Protein AF-A0A346R1D4-F1 (afdb_monomer_lite)

Secondary structure (DSSP, 8-state):
-PPPHHHHHHHHHHT-TT--HHHHHHHHHHHHHHHH-GGGHHHHHHHHHHT-S-HHHHHHHHHT--PPPPSS------------TTHHHHHHHHHHHHHHS---------

Structure (mmCIF, N/CA/C/O backbone):
data_AF-A0A346R1D4-F1
#
_entry.id   AF-A0A346R1D4-F1
#
loop_
_atom_site.group_PDB
_atom_site.id
_atom_site.type_symbol
_atom_site.label_atom_id
_atom_site.label_alt_id
_atom_site.label_comp_id
_atom_site.label_asym_id
_atom_site.label_entity_id
_atom_site.label_seq_id
_atom_site.pdbx_PDB_ins_code
_atom_site.Cartn_x
_atom_site.Cartn_y
_atom_site.Cartn_z
_atom_site.occupancy
_atom_site.B_iso_or_equiv
_atom_site.auth_seq_id
_atom_site.auth_comp_id
_atom_site.auth_asym_id
_atom_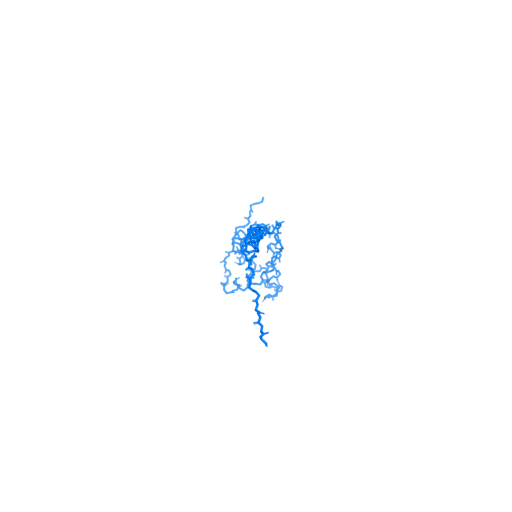site.auth_atom_id
_atom_site.pdbx_PDB_model_num
ATOM 1 N N . MET A 1 1 ? -6.771 21.227 -2.925 1.00 46.03 1 MET A N 1
ATOM 2 C CA . MET A 1 1 ? -5.963 20.430 -3.872 1.00 46.03 1 MET A CA 1
ATOM 3 C C . MET A 1 1 ? -6.856 19.339 -4.424 1.00 46.03 1 MET A C 1
ATOM 5 O O . MET A 1 1 ? -7.426 18.598 -3.637 1.00 46.03 1 MET A O 1
ATOM 9 N N . THR A 1 2 ? -7.065 19.302 -5.737 1.00 49.75 2 THR A N 1
ATOM 10 C CA . THR A 1 2 ? -7.831 18.233 -6.392 1.00 49.75 2 THR A CA 1
ATOM 11 C C . THR A 1 2 ? -6.973 16.964 -6.376 1.00 49.75 2 THR A C 1
ATOM 13 O O . THR A 1 2 ? -5.813 17.058 -6.783 1.00 49.75 2 THR A O 1
ATOM 16 N N . PRO A 1 3 ? -7.472 15.814 -5.889 1.00 58.19 3 PRO A N 1
ATOM 17 C CA . PRO A 1 3 ? -6.680 14.588 -5.841 1.00 58.19 3 PRO A CA 1
ATOM 18 C C . PRO A 1 3 ? -6.295 14.169 -7.259 1.00 58.19 3 PRO A C 1
ATOM 20 O O . PRO A 1 3 ? -7.118 14.254 -8.179 1.00 58.19 3 PRO A O 1
ATOM 23 N N . ALA A 1 4 ? -5.053 13.723 -7.457 1.00 70.25 4 ALA A N 1
ATOM 24 C CA . ALA A 1 4 ? -4.671 13.213 -8.768 1.00 70.25 4 ALA A CA 1
ATOM 25 C C . ALA A 1 4 ? -5.503 11.946 -9.061 1.00 70.25 4 ALA A C 1
ATOM 27 O O . ALA A 1 4 ? -5.629 11.083 -8.185 1.00 70.25 4 ALA A O 1
ATOM 28 N N . PRO A 1 5 ? -6.058 11.788 -10.276 1.00 78.56 5 PRO A N 1
ATOM 29 C CA . PRO A 1 5 ? -7.001 10.708 -10.583 1.00 78.56 5 PRO A CA 1
ATOM 30 C C . PRO A 1 5 ? -6.416 9.305 -10.338 1.00 78.56 5 PRO A C 1
ATOM 32 O O . PRO A 1 5 ? -7.148 8.390 -9.965 1.00 78.56 5 PRO A O 1
ATOM 35 N N . GLY A 1 6 ? -5.095 9.147 -10.472 1.00 85.56 6 GLY A N 1
ATOM 36 C CA . GLY A 1 6 ? -4.389 7.894 -10.194 1.00 85.56 6 GLY A CA 1
ATOM 37 C C . GLY A 1 6 ? -4.360 7.496 -8.717 1.00 85.56 6 GLY A C 1
ATOM 38 O O . GLY A 1 6 ? -4.598 6.335 -8.389 1.00 85.56 6 GLY A O 1
ATOM 39 N N . PHE A 1 7 ? -4.128 8.449 -7.807 1.00 89.62 7 PHE A N 1
ATOM 40 C CA . PHE A 1 7 ? -4.108 8.164 -6.366 1.00 89.62 7 PHE A CA 1
ATOM 41 C C . PHE A 1 7 ? -5.499 7.824 -5.839 1.00 89.62 7 PHE A C 1
ATOM 43 O O . PHE A 1 7 ? -5.646 6.954 -4.984 1.00 89.62 7 PHE A O 1
ATOM 50 N N . GLU A 1 8 ? -6.534 8.444 -6.400 1.00 89.94 8 GLU A N 1
ATOM 51 C CA . GLU A 1 8 ? -7.915 8.117 -6.063 1.00 89.94 8 GLU A CA 1
ATOM 52 C C . GLU A 1 8 ? -8.295 6.686 -6.482 1.00 89.94 8 GLU A C 1
ATOM 54 O O . GLU A 1 8 ? -8.908 5.947 -5.708 1.00 89.94 8 GLU A O 1
ATOM 59 N N . ALA A 1 9 ? -7.878 6.249 -7.673 1.00 88.12 9 ALA A N 1
ATOM 60 C CA . ALA A 1 9 ? -8.054 4.862 -8.103 1.00 88.12 9 ALA A CA 1
ATOM 61 C C . ALA A 1 9 ? -7.286 3.879 -7.199 1.00 88.12 9 ALA A C 1
ATOM 63 O O . ALA A 1 9 ? -7.810 2.822 -6.827 1.00 88.12 9 ALA A O 1
ATOM 64 N N . LEU A 1 10 ? -6.070 4.249 -6.787 1.00 88.94 10 LEU A N 1
ATOM 65 C CA . LEU A 1 10 ? -5.255 3.444 -5.882 1.00 88.94 10 LEU A CA 1
ATOM 66 C C . LEU A 1 10 ? -5.916 3.305 -4.503 1.00 88.94 10 LEU A C 1
ATOM 68 O O . LEU A 1 10 ? -6.084 2.179 -4.036 1.00 88.94 10 LEU A O 1
ATOM 72 N N . ARG A 1 11 ? -6.395 4.406 -3.900 1.00 91.62 11 ARG A N 1
ATOM 73 C CA . ARG A 1 11 ? -7.151 4.406 -2.629 1.00 91.62 11 ARG A CA 1
ATOM 74 C C . ARG A 1 11 ? -8.329 3.442 -2.648 1.00 91.62 11 ARG A C 1
ATOM 76 O O . ARG A 1 11 ? -8.535 2.692 -1.692 1.00 91.62 11 ARG A O 1
ATOM 83 N N . ARG A 1 12 ? -9.100 3.448 -3.740 1.00 89.56 12 ARG A N 1
ATOM 84 C CA . ARG A 1 12 ? -10.247 2.544 -3.923 1.00 89.56 12 ARG A CA 1
ATOM 85 C C . ARG A 1 12 ? -9.812 1.088 -3.996 1.00 89.56 12 ARG A C 1
ATOM 87 O O . ARG A 1 12 ? -10.464 0.232 -3.405 1.00 89.56 12 ARG A O 1
ATOM 94 N N . THR A 1 13 ? -8.696 0.825 -4.668 1.00 89.50 13 THR A N 1
ATOM 95 C CA . THR A 1 13 ? -8.129 -0.522 -4.810 1.00 89.50 13 THR A CA 1
ATOM 96 C C . THR A 1 13 ? -7.670 -1.077 -3.462 1.00 89.50 13 THR A C 1
ATOM 98 O O . THR A 1 13 ? -8.042 -2.192 -3.104 1.00 89.50 13 THR A O 1
ATOM 101 N N . VAL A 1 14 ? -6.942 -0.284 -2.669 1.00 89.81 14 VAL A N 1
ATOM 102 C CA . VAL A 1 14 ? -6.463 -0.704 -1.337 1.00 89.81 14 VAL A CA 1
ATOM 103 C C . VAL A 1 14 ? -7.512 -0.562 -0.227 1.00 89.81 14 VAL A C 1
ATOM 105 O O . VAL A 1 14 ? -7.253 -0.936 0.913 1.00 89.81 14 VAL A O 1
ATOM 108 N N . ARG A 1 15 ? -8.705 -0.035 -0.542 1.00 89.31 15 ARG A N 1
ATOM 109 C CA . ARG A 1 15 ? -9.803 0.238 0.406 1.00 89.31 15 ARG A CA 1
ATOM 110 C C . ARG A 1 15 ? -9.380 1.101 1.605 1.00 89.31 15 ARG A C 1
ATOM 112 O O . ARG A 1 15 ? -9.857 0.899 2.720 1.00 89.31 15 ARG A O 1
ATOM 119 N N . ARG A 1 16 ? -8.499 2.076 1.369 1.00 88.19 16 ARG A N 1
ATOM 120 C CA . ARG A 1 16 ? -7.970 3.001 2.387 1.00 88.19 16 ARG A CA 1
ATOM 121 C C . ARG A 1 16 ? -8.196 4.458 1.968 1.00 88.19 16 ARG A C 1
ATOM 123 O O . ARG A 1 16 ? -7.272 5.104 1.476 1.00 88.19 16 ARG A O 1
ATOM 130 N N . PRO A 1 17 ? -9.434 4.978 2.102 1.00 88.19 17 PRO A N 1
ATOM 131 C CA . PRO A 1 17 ? -9.751 6.363 1.747 1.00 88.19 17 PRO A CA 1
ATOM 132 C C . PRO A 1 17 ? -9.120 7.389 2.701 1.00 88.19 17 PRO A C 1
ATOM 134 O O . PRO A 1 17 ? -9.071 8.568 2.376 1.00 88.19 17 PRO A O 1
ATOM 137 N N . ASP A 1 18 ? -8.651 6.941 3.866 1.00 88.94 18 ASP A N 1
ATOM 138 C CA . ASP A 1 18 ? -7.994 7.750 4.892 1.00 88.94 18 ASP A CA 1
ATOM 139 C C . ASP A 1 18 ? -6.557 8.156 4.535 1.00 88.94 18 ASP A C 1
ATOM 141 O O . ASP A 1 18 ? -6.009 9.050 5.174 1.00 88.94 18 ASP A O 1
ATOM 145 N N . LEU A 1 19 ? -5.940 7.515 3.536 1.00 89.44 19 LEU A N 1
ATOM 146 C CA . LEU A 1 19 ? -4.568 7.817 3.131 1.00 89.44 19 LEU A CA 1
ATOM 147 C C . LEU A 1 19 ? -4.503 9.057 2.239 1.00 89.44 19 LEU A C 1
ATOM 149 O O . LEU A 1 19 ? -5.255 9.190 1.268 1.00 89.44 19 LEU A O 1
ATOM 153 N N . ASP A 1 20 ? -3.554 9.938 2.533 1.00 90.69 20 ASP A N 1
ATOM 154 C CA . ASP A 1 20 ? -3.22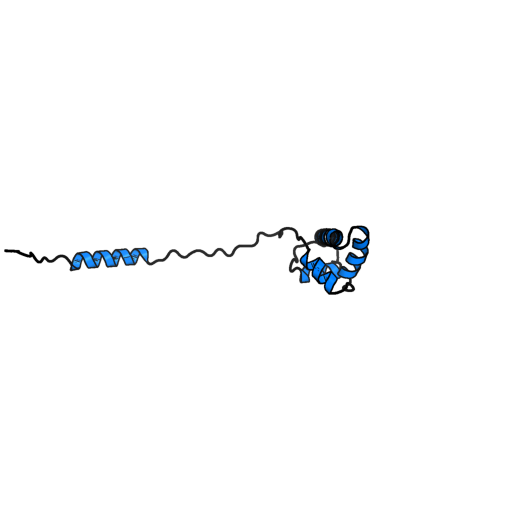6 11.064 1.673 1.00 90.69 20 ASP A CA 1
ATOM 155 C C . ASP A 1 20 ? -2.329 10.637 0.496 1.00 90.69 20 ASP A C 1
ATOM 157 O O . ASP A 1 20 ? -1.751 9.546 0.457 1.00 90.69 20 ASP A O 1
ATOM 161 N N . ASP A 1 21 ? -2.245 11.507 -0.511 1.00 90.94 21 ASP A N 1
ATOM 162 C CA . ASP A 1 21 ? -1.479 11.230 -1.731 1.00 90.94 21 ASP A CA 1
ATOM 163 C C . ASP A 1 21 ? 0.027 11.085 -1.419 1.00 90.94 21 ASP A C 1
ATOM 165 O O . ASP A 1 21 ? 0.721 10.308 -2.073 1.00 90.94 21 ASP A O 1
ATOM 169 N N . ALA A 1 22 ? 0.524 11.785 -0.391 1.00 90.44 22 ALA A N 1
ATOM 170 C CA . ALA A 1 22 ? 1.921 11.737 0.029 1.00 90.44 22 ALA A CA 1
ATOM 171 C C . ALA A 1 22 ? 2.292 10.392 0.672 1.00 90.44 22 ALA A C 1
ATOM 173 O O . ALA A 1 22 ? 3.283 9.783 0.265 1.00 90.44 22 ALA A O 1
ATOM 174 N N . ALA A 1 23 ? 1.495 9.882 1.619 1.00 90.44 23 ALA A N 1
ATOM 175 C CA . ALA A 1 23 ? 1.751 8.570 2.210 1.00 90.44 23 ALA A CA 1
ATOM 176 C C . ALA A 1 23 ? 1.648 7.457 1.162 1.00 90.44 23 ALA A C 1
ATOM 178 O O . ALA A 1 23 ? 2.477 6.550 1.148 1.00 90.44 23 ALA A O 1
ATOM 179 N N . LEU A 1 24 ? 0.677 7.539 0.245 1.00 91.19 24 LEU A N 1
ATOM 180 C CA . LEU A 1 24 ? 0.558 6.571 -0.847 1.00 91.19 24 LEU A CA 1
ATOM 181 C C . LEU A 1 24 ? 1.757 6.600 -1.792 1.00 91.19 24 LEU A C 1
ATOM 183 O O . LEU A 1 24 ? 2.211 5.534 -2.205 1.00 91.19 24 LEU A O 1
ATOM 187 N N . ALA A 1 25 ? 2.274 7.785 -2.127 1.00 91.06 25 ALA A N 1
ATOM 188 C CA . ALA A 1 25 ? 3.474 7.913 -2.944 1.00 91.06 25 ALA A CA 1
ATOM 189 C C . ALA A 1 25 ? 4.679 7.241 -2.271 1.00 91.06 25 ALA A C 1
ATOM 191 O O . ALA A 1 25 ? 5.334 6.425 -2.912 1.00 91.06 25 ALA A O 1
ATOM 192 N N . LEU A 1 26 ? 4.899 7.490 -0.976 1.00 91.31 26 LEU A N 1
ATOM 193 C CA . LEU A 1 26 ? 5.990 6.874 -0.211 1.00 91.31 26 LEU A CA 1
ATOM 194 C C . LEU A 1 26 ? 5.862 5.348 -0.130 1.00 91.31 26 LEU A C 1
ATOM 196 O O . LEU A 1 26 ? 6.835 4.631 -0.355 1.00 91.31 26 LEU A O 1
ATOM 200 N N . CYS A 1 27 ? 4.663 4.830 0.152 1.00 91.56 27 CYS A N 1
ATOM 201 C CA . CYS A 1 27 ? 4.417 3.386 0.178 1.00 91.56 27 CYS A CA 1
ATOM 202 C C . CYS A 1 27 ? 4.674 2.739 -1.189 1.00 91.56 27 CYS A C 1
ATOM 204 O O . CYS A 1 27 ? 5.236 1.647 -1.266 1.00 91.56 27 CYS A O 1
ATOM 206 N N . LEU A 1 28 ? 4.255 3.407 -2.266 1.00 91.25 28 LEU A N 1
ATOM 207 C CA . LEU A 1 28 ? 4.437 2.925 -3.630 1.00 91.25 28 LEU A CA 1
ATOM 208 C C . LEU A 1 28 ? 5.912 2.967 -4.049 1.00 91.25 28 LEU A C 1
ATOM 210 O O . LEU A 1 28 ? 6.392 2.014 -4.653 1.00 91.25 28 LEU A O 1
ATOM 214 N N . GLU A 1 29 ? 6.634 4.029 -3.699 1.00 91.50 29 GLU A N 1
ATOM 215 C CA . GLU A 1 29 ? 8.078 4.155 -3.919 1.00 91.50 29 GLU A CA 1
ATOM 216 C C . GLU A 1 29 ? 8.854 3.065 -3.185 1.00 91.50 29 GLU A C 1
ATOM 218 O O . GLU A 1 29 ? 9.681 2.403 -3.805 1.00 91.50 29 GLU A O 1
ATOM 223 N N . ALA A 1 30 ? 8.540 2.811 -1.912 1.00 90.62 30 ALA A N 1
ATOM 224 C CA . ALA A 1 30 ? 9.168 1.741 -1.142 1.00 90.62 30 ALA A CA 1
ATOM 225 C C . ALA A 1 30 ? 8.919 0.361 -1.778 1.00 90.62 30 ALA A C 1
ATOM 227 O O . ALA A 1 30 ? 9.860 -0.386 -2.035 1.00 90.62 30 ALA A O 1
ATOM 228 N N . ALA A 1 31 ? 7.666 0.054 -2.130 1.00 91.62 31 ALA A N 1
ATOM 229 C CA . ALA A 1 31 ? 7.318 -1.210 -2.780 1.00 91.62 31 ALA A CA 1
ATOM 230 C C . ALA A 1 31 ? 8.019 -1.390 -4.140 1.00 91.62 31 ALA A C 1
ATOM 232 O O . ALA A 1 31 ? 8.448 -2.491 -4.486 1.00 91.62 31 ALA A O 1
ATOM 233 N N . LEU A 1 32 ? 8.141 -0.318 -4.925 1.00 91.25 32 LEU A N 1
ATOM 234 C CA . LEU A 1 32 ? 8.820 -0.348 -6.221 1.00 91.25 32 LEU A CA 1
ATOM 235 C C . LEU A 1 32 ? 10.335 -0.455 -6.082 1.00 91.25 32 LEU A C 1
ATOM 237 O O . LEU A 1 32 ? 10.962 -1.169 -6.863 1.00 91.25 32 LEU A O 1
ATOM 241 N N . HIS A 1 33 ? 10.912 0.219 -5.093 1.00 89.50 33 HIS A N 1
ATOM 242 C CA . HIS A 1 33 ? 12.325 0.107 -4.771 1.00 89.50 33 HIS A CA 1
ATOM 243 C C . HIS A 1 33 ? 12.688 -1.345 -4.428 1.00 89.50 33 HIS A C 1
ATOM 245 O O . HIS A 1 33 ? 13.655 -1.876 -4.971 1.00 89.50 33 HIS A O 1
ATOM 251 N N . ASP A 1 34 ? 11.868 -2.015 -3.619 1.00 87.62 34 ASP A N 1
ATOM 252 C CA . ASP A 1 34 ? 12.104 -3.403 -3.210 1.00 87.62 34 ASP A CA 1
ATOM 253 C C . ASP A 1 34 ? 11.927 -4.407 -4.361 1.00 87.62 34 ASP A C 1
ATOM 255 O O . ASP A 1 34 ? 12.649 -5.402 -4.442 1.00 87.62 34 ASP A O 1
ATOM 259 N N . LEU A 1 35 ? 10.984 -4.160 -5.276 1.00 88.31 35 LEU A N 1
ATOM 260 C CA . LEU A 1 35 ? 10.685 -5.075 -6.385 1.00 88.31 35 LEU A CA 1
ATOM 261 C C . LEU A 1 35 ? 11.539 -4.853 -7.638 1.00 88.31 35 LEU A C 1
ATOM 263 O O . LEU A 1 35 ? 11.755 -5.796 -8.402 1.00 88.31 35 LEU A O 1
ATOM 267 N N . CYS A 1 36 ? 11.934 -3.614 -7.920 1.00 85.56 36 CYS A N 1
ATOM 268 C CA . CYS A 1 36 ? 12.515 -3.212 -9.206 1.00 85.56 36 CYS A CA 1
ATOM 269 C C . CYS A 1 36 ? 13.831 -2.430 -9.075 1.00 85.56 36 CYS A C 1
ATOM 271 O O . CYS A 1 36 ? 14.483 -2.194 -10.092 1.00 85.56 36 CYS A O 1
ATOM 273 N N . GLY A 1 37 ? 14.236 -2.049 -7.860 1.00 84.56 37 GLY A N 1
ATOM 274 C CA . GLY A 1 37 ? 15.392 -1.188 -7.611 1.00 84.56 37 GLY A CA 1
ATOM 275 C C . GLY A 1 37 ? 15.093 0.306 -7.795 1.00 84.56 37 GLY A C 1
ATOM 276 O O . GLY A 1 37 ? 14.094 0.699 -8.403 1.00 84.56 37 GLY A O 1
ATOM 277 N N . ALA A 1 38 ? 15.975 1.156 -7.260 1.00 79.19 38 ALA A N 1
ATOM 278 C CA . ALA A 1 38 ? 15.796 2.610 -7.223 1.00 79.19 38 ALA A CA 1
ATOM 279 C C . ALA A 1 38 ? 15.615 3.245 -8.615 1.00 79.19 38 ALA A C 1
ATOM 281 O O . ALA A 1 38 ? 14.732 4.084 -8.797 1.00 79.19 38 ALA A O 1
ATOM 282 N N . ASP A 1 39 ? 16.385 2.800 -9.609 1.00 75.56 39 ASP A N 1
ATOM 283 C CA . ASP A 1 39 ? 16.477 3.464 -10.917 1.00 75.56 39 ASP A CA 1
ATOM 284 C C . ASP A 1 39 ? 15.232 3.275 -11.804 1.00 75.56 39 ASP A C 1
ATOM 286 O O . ASP A 1 39 ? 14.939 4.109 -12.660 1.00 75.56 39 ASP A O 1
ATOM 290 N N . ALA A 1 40 ? 14.463 2.201 -11.594 1.00 75.12 40 ALA A N 1
ATOM 291 C CA . ALA A 1 40 ? 13.256 1.897 -12.370 1.00 75.12 40 ALA A CA 1
ATOM 292 C C . ALA A 1 40 ? 11.959 2.412 -11.710 1.00 75.12 40 ALA A C 1
ATOM 294 O O . ALA A 1 40 ? 10.887 2.371 -12.322 1.00 75.12 40 ALA A O 1
ATOM 295 N N . SER A 1 41 ? 12.041 2.900 -10.469 1.00 80.12 41 SER A N 1
ATOM 296 C CA . SER A 1 41 ? 10.879 3.178 -9.617 1.00 80.12 41 SER A CA 1
ATOM 297 C C . SER A 1 41 ? 9.984 4.314 -10.140 1.00 80.12 41 SER A C 1
ATOM 299 O O . SER A 1 41 ? 8.770 4.142 -10.222 1.00 80.12 41 SER A O 1
ATOM 301 N N . GLU A 1 42 ? 10.546 5.443 -10.584 1.00 84.38 42 GLU A N 1
ATOM 302 C CA . GLU A 1 42 ? 9.763 6.626 -10.989 1.00 84.38 42 GLU A CA 1
ATOM 303 C C . GLU A 1 42 ? 8.911 6.411 -12.248 1.00 84.38 42 GLU A C 1
ATOM 305 O O . GLU A 1 42 ? 7.748 6.829 -12.310 1.00 84.38 42 GLU A O 1
ATOM 310 N N . GLY A 1 43 ? 9.469 5.740 -13.259 1.00 85.19 43 GLY A N 1
ATOM 311 C CA . GLY A 1 43 ? 8.751 5.441 -14.500 1.00 85.19 43 GLY A CA 1
ATOM 312 C C . GLY A 1 43 ? 7.571 4.507 -14.244 1.00 85.19 43 GLY A C 1
ATOM 313 O O . GLY A 1 43 ? 6.436 4.807 -14.619 1.00 85.19 43 GLY A O 1
ATOM 314 N N . ILE A 1 44 ? 7.825 3.429 -13.501 1.00 86.94 44 ILE A N 1
ATOM 315 C CA . ILE A 1 44 ? 6.810 2.430 -13.159 1.00 86.94 44 ILE A CA 1
ATOM 316 C C . ILE A 1 44 ? 5.733 3.038 -12.249 1.00 86.94 44 ILE A C 1
ATOM 318 O O . ILE A 1 44 ? 4.546 2.788 -12.456 1.00 86.94 44 ILE A O 1
ATOM 322 N N . LYS A 1 45 ? 6.111 3.894 -11.291 1.00 88.81 45 LYS A N 1
ATOM 323 C CA . LYS A 1 45 ? 5.172 4.636 -10.433 1.00 88.81 45 LYS A CA 1
ATOM 324 C C . LYS A 1 45 ? 4.177 5.433 -11.272 1.00 88.81 45 LYS A C 1
ATOM 326 O O . LYS A 1 45 ? 2.966 5.346 -11.063 1.00 88.81 45 LYS A O 1
ATOM 331 N N . ARG A 1 46 ? 4.674 6.179 -12.263 1.00 88.56 46 ARG A N 1
ATOM 332 C CA . ARG A 1 46 ? 3.840 6.957 -13.187 1.00 88.56 46 ARG A CA 1
ATOM 333 C C . ARG A 1 46 ? 2.923 6.060 -14.021 1.00 88.56 46 ARG A C 1
ATOM 335 O O . ARG A 1 46 ? 1.760 6.419 -14.201 1.00 88.56 46 ARG A O 1
ATOM 342 N N . ASP A 1 47 ? 3.409 4.916 -14.491 1.00 88.88 47 ASP A N 1
ATOM 343 C CA . ASP A 1 47 ? 2.607 3.969 -15.272 1.00 88.88 47 ASP A CA 1
ATOM 344 C C . ASP A 1 47 ? 1.495 3.319 -14.442 1.00 88.88 47 ASP A C 1
ATOM 346 O O . ASP A 1 47 ? 0.367 3.176 -14.915 1.00 88.88 47 ASP A O 1
ATOM 350 N N . ILE A 1 48 ? 1.766 2.990 -13.177 1.00 87.19 48 ILE A N 1
ATOM 351 C CA . ILE A 1 48 ? 0.755 2.470 -12.248 1.00 87.19 48 ILE A CA 1
ATOM 352 C C . ILE A 1 48 ? -0.324 3.526 -12.000 1.00 87.19 48 ILE A C 1
ATOM 354 O O . ILE A 1 48 ? -1.511 3.232 -12.127 1.00 87.19 48 ILE A O 1
ATOM 358 N N . LEU A 1 49 ? 0.069 4.770 -11.713 1.00 88.56 49 LEU A N 1
ATOM 359 C CA . LEU A 1 49 ? -0.876 5.864 -11.466 1.00 88.56 49 LEU A CA 1
ATOM 360 C C . LEU A 1 49 ? -1.698 6.239 -12.709 1.00 88.56 49 LEU A C 1
ATOM 362 O O . LEU A 1 49 ? -2.802 6.764 -12.579 1.00 88.56 49 LEU A O 1
ATOM 366 N N . ARG A 1 50 ? -1.183 5.976 -13.913 1.00 88.81 50 ARG A N 1
ATOM 367 C CA . ARG A 1 50 ? -1.910 6.157 -15.180 1.00 88.81 50 ARG A CA 1
ATOM 368 C C . ARG A 1 50 ? -2.745 4.942 -15.587 1.00 88.81 50 ARG A C 1
ATOM 370 O O . ARG A 1 50 ? -3.518 5.051 -16.533 1.00 88.81 50 ARG A O 1
ATOM 377 N N . GLY A 1 51 ? -2.595 3.806 -14.905 1.00 84.44 51 GLY A N 1
ATOM 378 C CA . GLY A 1 51 ? -3.238 2.544 -15.279 1.00 84.44 51 GLY A CA 1
ATOM 379 C C . GLY A 1 51 ? -2.652 1.887 -16.536 1.00 84.44 51 GLY A C 1
ATOM 380 O O . GLY A 1 51 ? -3.304 1.033 -17.127 1.00 84.44 51 GLY A O 1
ATOM 381 N N . SER A 1 52 ? -1.446 2.279 -16.961 1.00 88.00 52 SER A N 1
ATOM 382 C CA . SER A 1 52 ? -0.740 1.727 -18.129 1.00 88.00 52 SER A CA 1
ATOM 383 C C . SER A 1 52 ? 0.273 0.633 -17.775 1.00 88.00 52 SER A C 1
ATOM 385 O O . SER A 1 52 ? 0.851 0.017 -18.670 1.00 88.00 52 SER A O 1
ATOM 387 N N . ALA A 1 53 ? 0.507 0.381 -16.485 1.00 86.62 53 ALA A N 1
ATOM 388 C CA . ALA A 1 53 ? 1.396 -0.682 -16.031 1.00 86.62 53 ALA A CA 1
ATOM 389 C C . ALA A 1 53 ? 0.857 -2.084 -16.381 1.00 86.62 53 ALA A C 1
ATOM 391 O O . ALA A 1 53 ? -0.349 -2.321 -16.460 1.00 86.62 53 ALA A O 1
ATOM 392 N N . ARG A 1 54 ? 1.773 -3.045 -16.567 1.00 89.00 54 ARG A N 1
ATOM 393 C CA . ARG A 1 54 ? 1.414 -4.450 -16.820 1.00 89.00 54 ARG A CA 1
ATOM 394 C C . ARG A 1 54 ? 0.659 -5.014 -15.614 1.00 89.00 54 ARG A C 1
ATOM 396 O O . ARG A 1 54 ? 1.135 -4.877 -14.489 1.00 89.00 54 ARG A O 1
ATOM 403 N N . ALA A 1 55 ? -0.449 -5.714 -15.861 1.00 87.25 55 ALA A N 1
ATOM 404 C CA . ALA A 1 55 ? -1.324 -6.243 -14.812 1.00 87.25 55 ALA A CA 1
ATOM 405 C C . ALA A 1 55 ? -0.580 -7.098 -13.768 1.00 87.25 55 ALA A C 1
ATOM 407 O O . ALA A 1 55 ? -0.780 -6.912 -12.569 1.00 87.25 55 ALA A O 1
ATOM 408 N N . ASP A 1 56 ? 0.336 -7.968 -14.206 1.00 90.31 56 ASP A N 1
ATOM 409 C CA . ASP A 1 56 ? 1.133 -8.812 -13.305 1.00 90.31 56 ASP A CA 1
ATOM 410 C C . ASP A 1 56 ? 2.027 -7.987 -12.375 1.00 90.31 56 ASP A C 1
ATOM 412 O O . ASP A 1 56 ? 2.157 -8.291 -11.189 1.00 90.31 56 ASP A O 1
ATOM 416 N N . LEU A 1 57 ? 2.636 -6.924 -12.908 1.00 88.12 57 LEU A N 1
ATOM 417 C CA . LEU A 1 57 ? 3.486 -6.026 -12.135 1.00 88.12 57 LEU A CA 1
ATOM 418 C C . LEU A 1 57 ? 2.638 -5.243 -11.136 1.00 88.12 57 LEU A C 1
ATOM 420 O O . LEU A 1 57 ? 2.973 -5.210 -9.957 1.00 88.12 57 LEU A O 1
ATOM 424 N N . SER A 1 58 ? 1.511 -4.679 -11.575 1.00 88.12 58 SER A N 1
ATOM 425 C CA . SER A 1 58 ? 0.577 -3.982 -10.689 1.00 88.12 58 SER A CA 1
ATOM 426 C C . SER A 1 58 ? 0.094 -4.886 -9.557 1.00 88.12 58 SER A C 1
ATOM 428 O O . SER A 1 58 ? 0.092 -4.461 -8.407 1.00 88.12 58 SER A O 1
ATOM 430 N N . SER A 1 59 ? -0.245 -6.145 -9.844 1.00 90.12 59 SER A N 1
ATOM 431 C CA . SER A 1 59 ? -0.659 -7.104 -8.815 1.00 90.12 59 SER A CA 1
ATOM 432 C C . SER A 1 59 ? 0.453 -7.394 -7.808 1.00 90.12 59 SER A C 1
ATOM 434 O O . SER A 1 59 ? 0.170 -7.499 -6.616 1.00 90.12 59 SER A O 1
ATOM 436 N N . ARG A 1 60 ? 1.706 -7.529 -8.259 1.00 90.69 60 ARG A N 1
ATOM 437 C CA . ARG A 1 60 ? 2.855 -7.759 -7.370 1.00 90.69 60 ARG A CA 1
ATOM 438 C C . ARG A 1 60 ? 3.132 -6.553 -6.484 1.00 90.69 60 ARG A C 1
ATOM 440 O O . ARG A 1 60 ? 3.293 -6.727 -5.284 1.00 90.69 60 ARG A O 1
ATOM 447 N N . VAL A 1 61 ? 3.121 -5.355 -7.066 1.00 90.44 61 VAL A N 1
ATOM 448 C CA . VAL A 1 61 ? 3.320 -4.101 -6.328 1.00 90.44 61 VAL A CA 1
ATOM 449 C C . VAL A 1 61 ? 2.219 -3.913 -5.290 1.00 90.44 61 VAL A C 1
ATOM 451 O O . VAL A 1 61 ? 2.513 -3.626 -4.138 1.00 90.44 61 VAL A O 1
ATOM 454 N N . LEU A 1 62 ? 0.954 -4.141 -5.657 1.00 90.00 62 LEU A N 1
ATOM 455 C CA . LEU A 1 62 ? -0.161 -4.054 -4.712 1.00 90.00 62 LEU A CA 1
ATOM 456 C C . LEU A 1 62 ? -0.041 -5.073 -3.571 1.00 90.00 62 LEU A C 1
ATOM 458 O O . LEU A 1 62 ? -0.375 -4.749 -2.435 1.00 90.00 62 LEU A O 1
ATOM 462 N N . ALA A 1 63 ? 0.444 -6.284 -3.858 1.00 89.88 63 ALA A N 1
ATOM 463 C CA . ALA A 1 63 ? 0.660 -7.316 -2.846 1.00 89.88 63 ALA A CA 1
ATOM 464 C C . ALA A 1 63 ? 1.833 -7.004 -1.900 1.00 89.88 63 ALA A C 1
ATOM 466 O O . ALA A 1 63 ? 1.835 -7.488 -0.770 1.00 89.88 63 ALA A O 1
ATOM 467 N N . SER A 1 64 ? 2.809 -6.205 -2.336 1.00 89.44 64 SER A N 1
ATOM 468 C CA . SER A 1 64 ? 3.967 -5.799 -1.532 1.00 89.44 64 SER A CA 1
ATOM 469 C C . SER A 1 64 ? 3.795 -4.443 -0.839 1.00 89.44 64 SER A C 1
ATOM 471 O O . SER A 1 64 ? 4.735 -3.958 -0.215 1.00 89.44 64 SER A O 1
ATOM 473 N N . LEU A 1 65 ? 2.628 -3.798 -0.948 1.00 91.06 65 LEU A N 1
ATOM 474 C CA . LEU A 1 65 ? 2.386 -2.505 -0.309 1.00 91.06 65 LEU A CA 1
ATOM 475 C C . LEU A 1 65 ? 2.304 -2.641 1.216 1.00 91.06 65 LEU A C 1
ATOM 477 O O . LEU A 1 65 ? 1.369 -3.225 1.764 1.00 91.06 65 LEU A O 1
ATOM 481 N N . CYS A 1 66 ? 3.232 -1.983 1.904 1.00 89.31 66 CYS A N 1
ATOM 482 C CA . CYS A 1 66 ? 3.178 -1.773 3.346 1.00 89.31 66 CYS A CA 1
ATOM 483 C C . CYS A 1 66 ? 2.484 -0.438 3.642 1.00 89.31 66 CYS A C 1
ATOM 485 O O . CYS A 1 66 ? 3.086 0.627 3.511 1.00 89.31 66 CYS A O 1
ATOM 487 N N . LEU A 1 67 ? 1.204 -0.491 4.020 1.00 89.88 67 LEU A N 1
ATOM 488 C CA . LEU A 1 67 ? 0.405 0.700 4.328 1.00 89.88 67 LEU A CA 1
ATOM 489 C C . LEU A 1 67 ? 0.529 1.089 5.809 1.00 89.88 67 LEU A C 1
ATOM 491 O O . LEU A 1 67 ? 0.586 0.202 6.667 1.00 89.88 67 LEU A O 1
ATOM 495 N N . PRO A 1 68 ? 0.502 2.392 6.142 1.00 87.88 68 PRO A N 1
ATOM 496 C CA . PRO A 1 68 ? 0.540 2.831 7.528 1.00 87.88 68 PRO A CA 1
ATOM 497 C C . PRO A 1 68 ? -0.749 2.431 8.271 1.00 87.88 68 PRO A C 1
ATOM 499 O O . PRO A 1 68 ? -1.789 2.166 7.641 1.00 87.88 68 PRO A O 1
ATOM 502 N N . PRO A 1 69 ? -0.711 2.393 9.617 1.00 86.06 69 PRO A N 1
ATOM 503 C CA . PRO A 1 69 ? -1.891 2.094 10.420 1.00 86.06 69 PRO A CA 1
ATOM 504 C C . PRO A 1 69 ? -3.037 3.078 10.118 1.00 86.06 69 PRO A C 1
ATOM 506 O O . PRO A 1 69 ? -2.785 4.218 9.721 1.00 86.06 69 PRO A O 1
ATOM 509 N N . PRO A 1 70 ? -4.302 2.649 10.261 1.00 84.19 70 PRO A N 1
ATOM 510 C CA . PRO A 1 70 ? -5.450 3.524 10.048 1.00 84.19 70 PRO A CA 1
ATOM 511 C C . PRO A 1 70 ? -5.461 4.679 11.053 1.00 84.19 70 PRO A C 1
ATOM 513 O O . PRO A 1 70 ? -5.147 4.490 12.228 1.00 84.19 70 PRO A O 1
ATOM 516 N N . ALA A 1 71 ? -5.857 5.868 10.591 1.00 79.31 71 ALA A N 1
ATOM 517 C CA . ALA A 1 71 ? -5.923 7.065 11.434 1.00 79.31 71 ALA A CA 1
ATOM 518 C C . ALA A 1 71 ? -6.971 6.946 12.556 1.00 79.31 71 ALA A C 1
ATOM 520 O O . ALA A 1 71 ? -6.810 7.510 13.636 1.00 79.31 71 ALA A O 1
ATOM 521 N N . SER A 1 72 ? -8.045 6.194 12.308 1.00 77.44 72 SER A N 1
ATOM 522 C CA . SER A 1 72 ? -9.054 5.863 13.310 1.00 77.44 72 SER A CA 1
ATOM 523 C C . SER A 1 72 ? -8.818 4.458 13.867 1.00 77.44 72 SER A C 1
ATOM 525 O O . SER A 1 72 ? -8.626 3.529 13.073 1.00 77.44 72 SER A O 1
ATOM 527 N N . PRO A 1 73 ? -8.909 4.251 15.194 1.00 74.69 73 PRO A N 1
ATOM 528 C CA . PRO A 1 73 ? -8.874 2.913 15.762 1.00 74.69 73 PRO A CA 1
ATOM 529 C C . PRO A 1 73 ? -9.997 2.078 15.148 1.00 74.69 73 PRO A C 1
ATOM 531 O O . PRO A 1 73 ? -11.151 2.509 15.094 1.00 74.69 73 PRO A O 1
ATOM 534 N N . LEU A 1 74 ? -9.654 0.881 14.669 1.00 72.12 74 LEU A N 1
ATOM 535 C CA . LEU A 1 74 ? -10.647 -0.078 14.207 1.00 72.12 74 LEU A CA 1
ATOM 536 C C . LEU A 1 74 ? -11.544 -0.400 15.401 1.00 72.12 74 LEU A C 1
ATOM 538 O O . LEU A 1 74 ? -11.093 -1.000 16.378 1.00 72.12 74 LEU A O 1
ATOM 542 N N . ALA A 1 75 ? -12.793 0.063 15.350 1.00 69.69 75 ALA A N 1
ATOM 543 C CA . ALA A 1 75 ? -13.764 -0.224 16.387 1.00 69.69 75 ALA A CA 1
ATOM 544 C C . ALA A 1 75 ? -13.994 -1.736 16.401 1.00 69.69 75 ALA A C 1
ATOM 546 O O . ALA A 1 75 ? -14.693 -2.283 15.549 1.00 69.69 75 ALA A O 1
ATOM 547 N N . MET A 1 76 ? -13.372 -2.423 17.357 1.00 70.19 76 MET A N 1
ATOM 548 C CA . MET A 1 76 ? -13.702 -3.810 17.629 1.00 70.19 76 MET A CA 1
ATOM 549 C C . MET A 1 76 ? -15.162 -3.847 18.083 1.00 70.19 76 MET A C 1
ATOM 551 O O . MET A 1 76 ? -15.502 -3.143 19.040 1.00 70.19 76 MET A O 1
ATOM 555 N N . PRO A 1 77 ? -16.040 -4.622 17.420 1.00 70.31 77 PRO A N 1
ATOM 556 C CA . PRO A 1 77 ? -17.413 -4.756 17.868 1.00 70.31 77 PRO A CA 1
ATOM 557 C C . PRO A 1 77 ? -17.388 -5.290 19.297 1.00 70.31 77 PRO A C 1
ATOM 559 O O . PRO A 1 77 ? -16.846 -6.362 19.577 1.00 70.31 77 PRO A O 1
ATOM 562 N N . VAL A 1 78 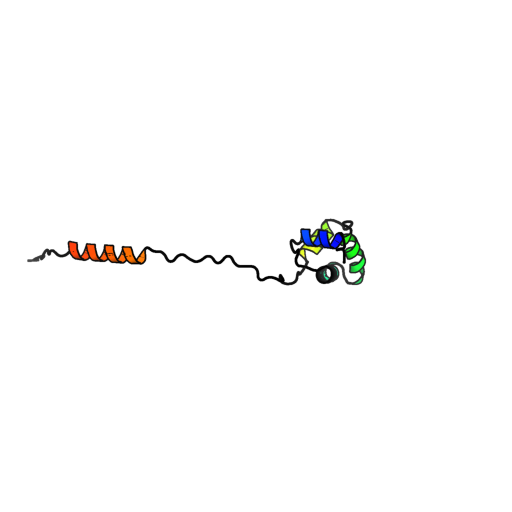? -17.931 -4.503 20.224 1.00 71.81 78 VAL A N 1
ATOM 563 C CA . VAL A 1 78 ? -17.987 -4.875 21.633 1.00 71.81 78 VAL A CA 1
ATOM 564 C C . VAL A 1 78 ? -19.075 -5.933 21.766 1.00 71.81 78 VAL A C 1
ATOM 566 O O . VAL A 1 78 ? -20.240 -5.625 21.998 1.00 71.81 78 VAL A O 1
ATOM 569 N N . HIS A 1 79 ? -18.713 -7.199 21.574 1.00 67.19 79 HIS A N 1
ATOM 570 C CA . HIS A 1 79 ? -19.583 -8.301 21.949 1.00 67.19 79 HIS A CA 1
ATOM 571 C C . HIS A 1 79 ? -19.620 -8.356 23.474 1.00 67.19 79 HIS A C 1
ATOM 573 O O . HIS A 1 79 ? -18.739 -8.918 24.126 1.00 67.19 79 HIS A O 1
ATOM 579 N N . THR A 1 80 ? -20.641 -7.739 24.061 1.00 71.56 80 THR A N 1
ATOM 580 C CA . THR A 1 80 ? -20.980 -7.980 25.455 1.00 71.56 80 THR A CA 1
ATOM 581 C C . THR A 1 80 ? -21.398 -9.441 25.562 1.00 71.56 80 THR A C 1
ATOM 583 O O . THR A 1 80 ? -22.459 -9.844 25.096 1.00 71.56 80 THR A O 1
ATOM 586 N N . LEU A 1 81 ? -20.528 -10.270 26.142 1.00 71.12 81 LEU A N 1
ATOM 587 C CA . LEU A 1 81 ? -20.901 -11.623 26.531 1.00 71.12 81 LEU A CA 1
ATOM 588 C C . LEU A 1 81 ? -22.039 -11.495 27.547 1.00 71.12 81 LEU A C 1
ATOM 590 O O . LEU A 1 81 ? -21.806 -11.161 28.713 1.00 71.12 81 LEU A O 1
ATOM 594 N N . GLU A 1 82 ? -23.279 -11.703 27.101 1.00 67.62 82 GLU A N 1
ATOM 595 C CA . GLU A 1 82 ? -24.422 -11.756 28.000 1.00 67.62 82 GLU A CA 1
ATOM 596 C C . GLU A 1 82 ? -24.139 -12.837 29.043 1.00 67.62 82 GLU A C 1
ATOM 598 O O . GLU A 1 82 ? -23.957 -14.016 28.729 1.00 67.62 82 GLU A O 1
ATOM 603 N N . ARG A 1 83 ? -24.052 -12.431 30.315 1.00 65.25 83 ARG A N 1
ATOM 604 C CA . ARG A 1 83 ? -23.895 -13.391 31.407 1.00 65.25 83 ARG A CA 1
ATOM 605 C C . ARG A 1 83 ? -25.068 -14.371 31.331 1.00 65.25 83 ARG A C 1
ATOM 607 O O . ARG A 1 83 ? -26.213 -13.914 31.338 1.00 65.25 83 ARG A O 1
ATOM 614 N N . PRO A 1 84 ? -24.826 -15.694 31.324 1.00 67.25 84 PRO A N 1
ATOM 615 C CA . PRO A 1 84 ? -25.905 -16.665 31.275 1.00 67.25 84 PRO A CA 1
ATOM 616 C C . PRO A 1 84 ? -26.816 -16.459 32.490 1.00 67.25 84 PRO A C 1
ATOM 618 O O . PRO A 1 84 ? -26.439 -16.739 33.632 1.00 67.25 84 PRO A O 1
ATOM 621 N N . ARG A 1 85 ? -28.038 -15.971 32.241 1.00 62.38 85 ARG A N 1
ATOM 622 C CA . ARG A 1 85 ? -29.075 -15.676 33.250 1.00 62.38 85 ARG A CA 1
ATOM 623 C C . ARG A 1 85 ? -29.557 -16.924 34.024 1.00 62.38 85 ARG A C 1
ATOM 625 O O . ARG A 1 85 ? -30.391 -16.820 34.915 1.00 62.38 85 ARG A O 1
ATOM 632 N N . GLY A 1 86 ? -29.004 -18.108 33.746 1.00 58.00 86 GLY A N 1
ATOM 633 C CA . GLY A 1 86 ? -29.431 -19.395 34.309 1.00 58.00 86 GLY A CA 1
ATOM 634 C C . GLY A 1 86 ? -28.893 -19.760 35.701 1.00 58.00 86 GLY A C 1
ATOM 635 O O . GLY A 1 86 ? -29.408 -20.694 36.315 1.00 58.00 86 GLY A O 1
ATOM 636 N N . ARG A 1 87 ? -27.893 -19.053 36.257 1.0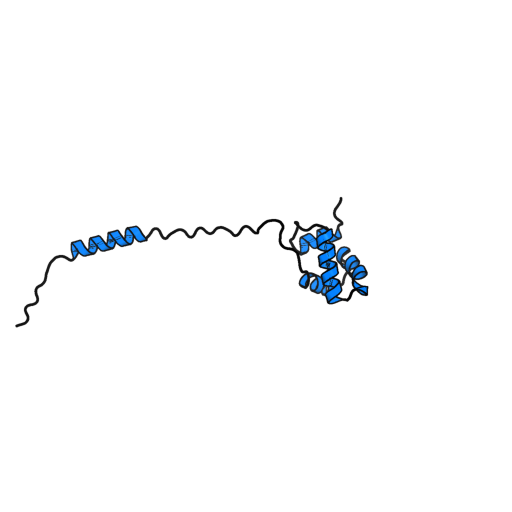0 56.72 87 ARG A N 1
ATOM 637 C CA . ARG A 1 87 ? -27.303 -19.439 37.564 1.00 56.72 87 ARG A CA 1
ATOM 638 C C . ARG A 1 87 ? -28.268 -19.305 38.749 1.00 56.72 87 ARG A C 1
ATOM 640 O O . ARG A 1 87 ? -28.122 -20.033 39.729 1.00 56.72 87 ARG A O 1
ATOM 647 N N . MET A 1 88 ? -29.254 -18.410 38.671 1.00 56.88 88 MET A N 1
ATOM 648 C CA . MET A 1 88 ? -30.203 -18.183 39.768 1.00 56.88 88 MET A CA 1
ATOM 649 C C . MET A 1 88 ? -31.323 -19.241 39.796 1.00 56.88 88 MET A C 1
ATOM 651 O O . MET A 1 88 ? -31.676 -19.735 40.865 1.00 56.88 88 MET A O 1
ATOM 655 N N . LEU A 1 89 ? -31.794 -19.693 38.627 1.00 56.38 89 LEU A N 1
ATOM 656 C CA . LEU A 1 89 ? -32.807 -20.755 38.508 1.00 56.38 89 LEU A CA 1
ATOM 657 C C . LEU A 1 89 ? -32.248 -22.154 38.834 1.00 56.38 89 LEU A C 1
ATOM 659 O O . LEU A 1 89 ? -32.947 -22.992 39.413 1.00 56.38 89 LEU A O 1
ATOM 663 N N . ALA A 1 90 ? -30.963 -22.398 38.554 1.00 55.31 90 ALA A N 1
ATOM 664 C CA . ALA A 1 90 ? -30.283 -23.633 38.955 1.00 55.31 90 ALA A CA 1
ATOM 665 C C . ALA A 1 90 ? -30.200 -23.790 40.490 1.00 55.31 90 ALA A C 1
ATOM 667 O O . ALA A 1 90 ? -30.282 -24.901 41.012 1.00 55.31 90 ALA A O 1
ATOM 668 N N . ARG A 1 91 ? -30.090 -22.679 41.235 1.00 57.31 91 ARG A N 1
ATOM 669 C CA . ARG A 1 91 ? -30.071 -22.698 42.709 1.00 57.31 91 ARG A CA 1
ATOM 670 C C . ARG A 1 91 ? -31.448 -22.976 43.315 1.00 57.31 91 ARG A C 1
ATOM 672 O O . ARG A 1 91 ? -31.533 -23.704 44.301 1.00 57.31 91 AR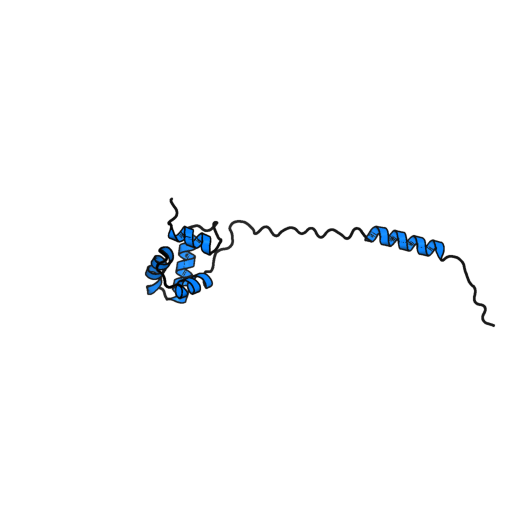G A O 1
ATOM 679 N N . LEU A 1 92 ? -32.517 -22.465 42.706 1.00 57.16 92 LEU A N 1
ATOM 680 C CA . LEU A 1 92 ? -33.888 -22.695 43.179 1.00 57.16 92 LEU A CA 1
ATOM 681 C C . LEU A 1 92 ? -34.336 -24.152 42.974 1.00 57.16 92 LEU A C 1
ATOM 683 O O . LEU A 1 92 ? -34.914 -24.754 43.877 1.00 57.16 92 LEU A O 1
ATOM 687 N N . SER A 1 93 ? -33.993 -24.768 41.840 1.00 56.72 93 SER A N 1
ATOM 688 C CA . SER A 1 93 ? -34.337 -26.177 41.572 1.00 56.72 93 SER A CA 1
ATOM 689 C C . SER A 1 93 ? -33.571 -27.181 42.451 1.00 56.72 93 SER A C 1
ATOM 691 O O . SER A 1 93 ? -34.108 -28.241 42.786 1.00 56.72 93 SER A O 1
ATOM 693 N N . ALA A 1 94 ? -32.355 -26.845 42.899 1.00 57.47 94 ALA A N 1
ATOM 694 C CA . ALA A 1 94 ? -31.584 -27.671 43.834 1.00 57.47 94 ALA A CA 1
ATOM 695 C C . ALA A 1 94 ? -32.149 -27.655 45.272 1.00 57.47 94 ALA A C 1
ATOM 697 O O . ALA A 1 94 ? -32.068 -28.667 45.972 1.00 57.47 94 ALA A O 1
ATOM 698 N N . GLY A 1 95 ? -32.757 -26.542 45.704 1.00 56.69 95 GLY A N 1
ATOM 699 C CA . GLY A 1 95 ? -33.422 -26.433 47.010 1.00 56.69 95 GLY A CA 1
ATOM 700 C C . GLY A 1 95 ? -34.710 -27.259 47.099 1.00 56.69 95 GLY A C 1
ATOM 701 O O . GLY A 1 95 ? -34.953 -27.933 48.100 1.00 56.69 95 GLY A O 1
ATOM 702 N N . VAL A 1 96 ? -35.492 -27.303 46.015 1.00 57.31 96 VAL A N 1
ATOM 703 C CA . VAL A 1 96 ? -36.759 -28.056 45.963 1.00 57.31 96 VAL A CA 1
ATOM 704 C C . VAL A 1 96 ? -36.537 -29.576 46.015 1.00 57.31 96 VAL A C 1
ATOM 706 O O . VAL A 1 96 ? -37.317 -30.285 46.652 1.00 57.31 96 VAL A O 1
ATOM 709 N N . ARG A 1 97 ? -35.448 -30.103 45.429 1.00 54.44 97 ARG A N 1
ATOM 710 C CA . ARG A 1 97 ? -35.124 -31.543 45.533 1.00 54.44 97 ARG A CA 1
ATOM 711 C C . ARG A 1 97 ? -34.745 -31.971 46.951 1.00 54.44 97 ARG A C 1
ATOM 713 O O . ARG A 1 97 ? -35.095 -33.077 47.352 1.00 54.44 97 ARG A O 1
ATOM 720 N N . ARG A 1 98 ? -34.085 -31.108 47.733 1.00 54.84 98 ARG A N 1
ATOM 721 C CA . ARG A 1 98 ? -33.718 -31.431 49.126 1.00 54.84 98 ARG A CA 1
ATOM 722 C C . ARG A 1 98 ? -34.921 -31.454 50.068 1.00 54.84 98 ARG A C 1
ATOM 724 O O . ARG A 1 98 ? -34.921 -32.234 51.011 1.00 54.84 98 ARG A O 1
ATOM 731 N N . LEU A 1 99 ? -35.957 -30.667 49.786 1.00 57.38 99 LEU A N 1
ATOM 732 C CA . LEU A 1 99 ? -37.175 -30.630 50.603 1.00 57.38 99 LEU A CA 1
ATOM 733 C C . LEU A 1 99 ? -38.135 -31.798 50.322 1.00 57.38 99 LEU A C 1
ATOM 735 O O . LEU A 1 99 ? -38.884 -32.190 51.211 1.00 57.38 99 LEU A O 1
ATOM 739 N N . ARG A 1 100 ? -38.092 -32.403 49.126 1.00 54.34 100 ARG A N 1
ATOM 740 C CA . ARG A 1 100 ? -38.913 -33.584 48.789 1.00 54.34 100 ARG A CA 1
ATOM 741 C C . ARG A 1 100 ? -38.250 -34.939 49.075 1.00 54.34 100 ARG A C 1
ATOM 743 O O . ARG A 1 100 ? -38.960 -35.934 49.138 1.00 54.34 100 ARG A O 1
ATOM 750 N N . GLY A 1 101 ? -36.930 -34.993 49.281 1.00 53.47 101 GLY A N 1
ATOM 751 C CA . GLY A 1 101 ? -36.193 -36.237 49.568 1.00 53.47 101 GLY A CA 1
ATOM 752 C C . GLY A 1 101 ? -36.069 -36.612 51.053 1.00 53.47 101 GLY A C 1
ATOM 753 O O . GLY A 1 101 ? -35.444 -37.615 51.383 1.00 53.47 101 GLY A O 1
ATOM 754 N N . GLY A 1 102 ? -36.628 -35.814 51.967 1.00 55.78 102 GLY A N 1
ATOM 755 C CA . GLY A 1 102 ? -36.495 -36.000 53.413 1.00 55.78 102 GLY A CA 1
ATOM 756 C C . GLY A 1 102 ? -37.560 -36.900 54.045 1.00 55.78 102 GLY A C 1
ATOM 757 O O . GLY A 1 102 ? -38.269 -36.440 54.934 1.00 55.78 102 GLY A O 1
ATOM 758 N N . ARG A 1 103 ? -37.683 -38.172 53.636 1.00 49.03 103 ARG A N 1
ATOM 759 C CA . ARG A 1 103 ? -38.347 -39.212 54.453 1.00 49.03 103 ARG A CA 1
ATOM 760 C C . ARG A 1 103 ? -37.690 -40.590 54.248 1.00 49.03 103 ARG A C 1
ATOM 762 O O . ARG A 1 103 ? -37.591 -41.093 53.140 1.00 49.03 103 ARG A O 1
ATOM 769 N N . ARG A 1 104 ? -37.198 -41.105 55.381 1.00 54.03 104 ARG A N 1
ATOM 770 C CA . ARG A 1 104 ? -36.328 -42.260 55.682 1.00 54.03 104 ARG A CA 1
ATOM 771 C C . ARG A 1 104 ? -36.739 -43.611 55.073 1.00 54.03 104 ARG A C 1
ATOM 773 O O . ARG A 1 104 ? -37.923 -43.920 55.039 1.00 54.03 104 ARG A O 1
ATOM 780 N N . VAL A 1 105 ? -35.747 -44.481 54.854 1.00 52.72 105 VAL A N 1
ATOM 781 C CA . VAL A 1 105 ? -35.876 -45.932 55.099 1.00 52.72 105 VAL A CA 1
ATOM 782 C C . VAL A 1 105 ? -34.683 -46.383 55.959 1.00 52.72 105 VAL A C 1
ATOM 784 O O . VAL A 1 105 ? -33.546 -46.172 55.539 1.00 52.72 105 VAL A O 1
ATOM 787 N N . PRO A 1 106 ? -34.888 -46.948 57.165 1.00 51.88 106 PRO A N 1
ATOM 788 C CA . PRO A 1 106 ? -33.837 -47.646 57.894 1.00 51.88 106 PRO A CA 1
ATOM 789 C C . PRO A 1 106 ? -33.714 -49.073 57.344 1.00 51.88 106 PRO A C 1
ATOM 791 O O . PRO A 1 106 ? -34.685 -49.826 57.354 1.00 51.88 106 PRO A O 1
ATOM 794 N N . VAL A 1 107 ? -32.528 -49.451 56.873 1.00 51.84 107 VAL A N 1
ATOM 795 C CA . VAL A 1 107 ? -32.218 -50.845 56.533 1.00 51.84 107 VAL A CA 1
ATOM 796 C C . VAL A 1 107 ? -31.657 -51.500 57.796 1.00 51.84 107 VAL A C 1
ATOM 798 O O . VAL A 1 107 ? -30.554 -51.170 58.226 1.00 51.84 107 VAL A O 1
ATOM 801 N N . ARG A 1 108 ? -32.448 -52.378 58.425 1.00 45.19 108 ARG A N 1
ATOM 802 C CA . ARG A 1 108 ? -31.927 -53.397 59.347 1.00 45.19 108 ARG A CA 1
ATOM 803 C C . ARG A 1 108 ? -31.270 -54.476 58.493 1.00 45.19 108 ARG A C 1
ATOM 805 O O . ARG A 1 108 ? -31.911 -54.986 57.579 1.00 45.19 108 ARG A O 1
ATOM 812 N N . VAL A 1 109 ? -30.023 -54.800 58.801 1.00 54.31 109 VAL A N 1
ATOM 813 C CA . VAL A 1 109 ? -29.388 -56.047 58.376 1.00 54.31 109 VAL A CA 1
ATOM 814 C C . VAL A 1 109 ? -29.256 -56.878 59.646 1.00 54.31 109 VAL A C 1
ATOM 816 O O . VAL A 1 109 ? -28.822 -56.341 60.668 1.00 54.31 109 VAL A O 1
ATOM 819 N N . GLU A 1 110 ? -29.788 -5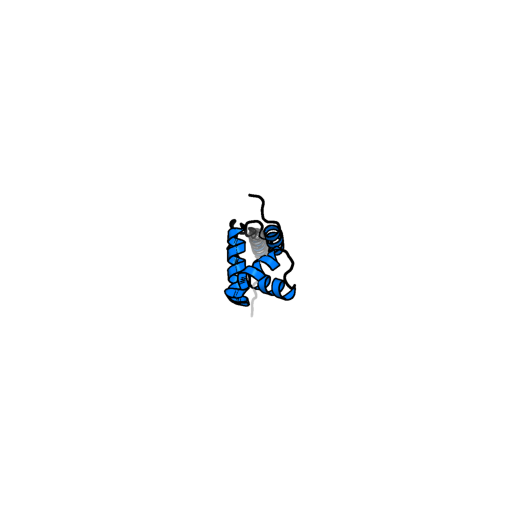8.095 59.577 1.00 51.97 110 GLU A N 1
ATOM 820 C CA . GLU A 1 110 ? -29.793 -59.111 60.638 1.00 51.97 110 GLU A CA 1
ATOM 821 C C . GLU A 1 110 ? -28.384 -59.518 61.078 1.00 51.97 110 GLU A C 1
ATOM 823 O O . GLU A 1 110 ? -27.465 -59.501 60.224 1.00 51.97 110 GLU A O 1
#

Foldseek 3Di:
DPDQQLVVVVCVVLVNPQDDPVQVLVQLQVLCCVVPNNVCRPVQVVCSSVVNHDPVVNVSSSVSGDHDDHPDPDPDPPPPPPDPPCPVVVVVVVVVVVVVPPDDDDDDDD

pLDDT: mean 76.93, std 14.95, range [45.19, 91.62]

Radius of gyration: 33.09 Å; chains: 1; bounding box: 55×80×79 Å

Sequence (110 aa):
MTPAPGFEALRRTVRRPDLDDAALALCLEAALHDLCGADASEGIKRDILRGSARADLSSRVLASLCLPPPASPLAMPVHTLERPRGRMLARLSAGVRRLRGGRRVPVRVE